Protein AF-A0A6V8D0A1-F1 (afdb_monomer_lite)

Structure (mmCIF, N/CA/C/O backbone):
data_AF-A0A6V8D0A1-F1
#
_entry.id   AF-A0A6V8D0A1-F1
#
loop_
_atom_site.group_PDB
_atom_site.id
_atom_site.type_symbol
_atom_site.label_atom_id
_atom_site.label_alt_id
_atom_site.label_comp_id
_atom_site.label_asym_id
_atom_site.label_entity_id
_atom_site.label_seq_id
_atom_site.pdbx_PDB_ins_code
_atom_site.Cartn_x
_atom_site.Cartn_y
_atom_site.Cartn_z
_atom_site.occupancy
_atom_site.B_iso_or_equiv
_atom_site.auth_seq_id
_atom_site.auth_comp_id
_atom_site.auth_asym_id
_atom_site.auth_atom_id
_atom_site.pdbx_PDB_model_num
ATOM 1 N N . MET A 1 1 ? 18.975 -84.755 -10.985 1.00 40.12 1 MET A N 1
ATOM 2 C CA . MET A 1 1 ? 19.641 -83.583 -10.372 1.00 40.12 1 MET A CA 1
ATOM 3 C C . MET A 1 1 ? 18.940 -82.320 -10.862 1.00 40.12 1 MET A C 1
ATOM 5 O O . MET A 1 1 ? 18.956 -82.073 -12.059 1.00 40.12 1 MET A O 1
ATOM 9 N N . ARG A 1 2 ? 18.235 -81.586 -9.987 1.00 38.56 2 ARG A N 1
ATOM 10 C CA . ARG A 1 2 ? 17.572 -80.310 -10.326 1.00 38.56 2 ARG A CA 1
ATOM 11 C C . ARG A 1 2 ? 18.525 -79.161 -9.991 1.00 38.56 2 ARG A C 1
ATOM 13 O O . ARG A 1 2 ? 18.908 -79.021 -8.834 1.00 38.56 2 ARG A O 1
ATOM 20 N N . GLY A 1 3 ? 18.913 -78.377 -10.995 1.00 37.81 3 GLY A N 1
ATOM 21 C CA . GLY A 1 3 ? 19.722 -77.172 -10.815 1.00 37.81 3 GLY A CA 1
ATOM 22 C C . GLY A 1 3 ? 18.901 -76.039 -10.196 1.00 37.81 3 GLY A C 1
ATOM 23 O O . GLY A 1 3 ? 17.813 -75.724 -10.672 1.00 37.81 3 GLY A O 1
ATOM 24 N N . TYR A 1 4 ? 19.422 -75.438 -9.127 1.00 36.53 4 TYR A N 1
ATOM 25 C CA . TYR A 1 4 ? 18.914 -74.203 -8.532 1.00 36.53 4 TYR A CA 1
ATOM 26 C C . TYR A 1 4 ? 19.623 -73.003 -9.174 1.00 36.53 4 TYR A C 1
ATOM 28 O O . TYR A 1 4 ? 20.846 -72.915 -9.123 1.00 36.53 4 TYR A O 1
ATOM 36 N N . SER A 1 5 ? 18.861 -72.060 -9.734 1.00 41.56 5 SER A N 1
ATOM 37 C CA . SER A 1 5 ? 19.365 -70.744 -10.156 1.00 41.56 5 SER A CA 1
ATOM 38 C C . SER A 1 5 ? 19.082 -69.705 -9.057 1.00 41.56 5 SER A C 1
ATOM 40 O O . SER A 1 5 ? 17.931 -69.617 -8.612 1.00 41.56 5 SER A O 1
ATOM 42 N N . PRO A 1 6 ? 20.054 -68.886 -8.606 1.00 48.00 6 PRO A N 1
ATOM 43 C CA . PRO A 1 6 ? 19.801 -67.870 -7.588 1.00 48.00 6 PRO A CA 1
ATOM 44 C C . PRO A 1 6 ? 19.057 -66.659 -8.176 1.00 48.00 6 PRO A C 1
ATOM 46 O O . PRO A 1 6 ? 19.467 -66.080 -9.181 1.00 48.00 6 PRO A O 1
ATOM 49 N N . ARG A 1 7 ? 17.963 -66.240 -7.522 1.00 44.78 7 ARG A N 1
ATOM 50 C CA . ARG A 1 7 ? 17.250 -64.981 -7.813 1.00 44.78 7 ARG A CA 1
ATOM 51 C C . ARG A 1 7 ? 18.109 -63.777 -7.424 1.00 44.78 7 ARG A C 1
ATOM 53 O O . ARG A 1 7 ? 18.425 -63.585 -6.251 1.00 44.78 7 ARG A O 1
ATOM 60 N N . ASN A 1 8 ? 18.390 -62.923 -8.400 1.00 41.94 8 ASN A N 1
ATOM 61 C CA . ASN A 1 8 ? 19.133 -61.677 -8.246 1.00 41.94 8 ASN A CA 1
ATOM 62 C C . ASN A 1 8 ? 18.271 -60.616 -7.514 1.00 41.94 8 ASN A C 1
ATOM 64 O O . ASN A 1 8 ? 17.422 -59.962 -8.117 1.00 41.94 8 ASN A O 1
ATOM 68 N N . LYS A 1 9 ? 18.435 -60.465 -6.191 1.00 49.81 9 LYS A N 1
ATOM 69 C CA . LYS A 1 9 ? 17.767 -59.434 -5.365 1.00 49.81 9 LYS A CA 1
ATOM 70 C C . LYS A 1 9 ? 18.704 -58.241 -5.112 1.00 49.81 9 LYS A C 1
ATOM 72 O O . LYS A 1 9 ? 19.127 -58.057 -3.977 1.00 49.81 9 LYS A O 1
ATOM 77 N N . LYS A 1 10 ? 19.059 -57.427 -6.116 1.00 50.97 10 LYS A N 1
ATOM 78 C CA . LYS A 1 10 ? 19.893 -56.227 -5.851 1.00 50.97 10 LYS A CA 1
ATOM 79 C C . LYS A 1 10 ? 19.590 -54.944 -6.637 1.00 50.97 10 LYS A C 1
ATOM 81 O O . LYS A 1 10 ? 20.350 -53.996 -6.517 1.00 50.97 10 LYS A O 1
ATOM 86 N N . THR A 1 11 ? 18.465 -54.832 -7.342 1.00 48.22 11 THR A N 1
ATOM 87 C CA . THR A 1 11 ? 18.217 -53.666 -8.228 1.00 48.22 11 THR A CA 1
ATOM 88 C C . THR A 1 11 ? 16.995 -52.802 -7.901 1.00 48.22 11 THR A C 1
ATOM 90 O O . THR A 1 11 ? 16.691 -51.884 -8.651 1.00 48.22 11 THR A O 1
ATOM 93 N N . ARG A 1 12 ? 16.285 -53.033 -6.784 1.00 48.16 12 ARG A N 1
ATOM 94 C CA . ARG A 1 12 ? 15.088 -52.231 -6.432 1.00 48.16 12 ARG A CA 1
ATOM 95 C C . ARG A 1 12 ? 15.311 -51.100 -5.421 1.00 48.16 12 ARG A C 1
ATOM 97 O O . ARG A 1 12 ? 14.431 -50.260 -5.299 1.00 48.16 12 ARG A O 1
ATOM 104 N N . LYS A 1 13 ? 16.442 -51.063 -4.706 1.00 46.97 13 LYS A N 1
ATOM 105 C CA . LYS A 1 13 ? 16.649 -50.099 -3.605 1.00 46.97 13 LYS A CA 1
ATOM 106 C C . LYS A 1 13 ? 17.078 -48.704 -4.092 1.00 46.97 13 LYS A C 1
ATOM 108 O O . LYS A 1 13 ? 16.592 -47.712 -3.583 1.00 46.97 13 LYS A O 1
ATOM 113 N N . THR A 1 14 ? 17.889 -48.623 -5.145 1.00 52.75 14 THR A N 1
ATOM 114 C CA . THR A 1 14 ? 18.430 -47.358 -5.680 1.00 52.75 14 THR A CA 1
ATOM 115 C C . THR A 1 14 ? 17.403 -46.498 -6.416 1.00 52.75 14 THR A C 1
ATOM 117 O O . THR A 1 14 ? 17.392 -45.285 -6.254 1.00 52.75 14 THR A O 1
ATOM 120 N N . LYS A 1 15 ? 16.485 -47.115 -7.170 1.00 54.59 15 LYS A N 1
ATOM 121 C CA . LYS A 1 15 ? 15.519 -46.378 -8.005 1.00 54.59 15 LYS A CA 1
ATOM 122 C C . LYS A 1 15 ? 14.454 -45.626 -7.188 1.00 54.59 15 LYS A C 1
ATOM 124 O O . LYS A 1 15 ? 13.974 -44.584 -7.616 1.00 54.59 15 LYS A O 1
ATOM 129 N N . GLY A 1 16 ? 14.089 -46.155 -6.014 1.00 55.47 16 GLY A N 1
ATOM 130 C CA . GLY A 1 16 ? 13.169 -45.493 -5.081 1.00 55.47 16 GLY A CA 1
ATOM 131 C C . GLY A 1 16 ? 13.816 -44.304 -4.367 1.00 55.47 16 GLY A C 1
ATOM 132 O O . GLY A 1 16 ? 13.206 -43.242 -4.273 1.00 55.47 16 GLY A O 1
ATOM 133 N N . ASP A 1 17 ? 15.075 -44.456 -3.951 1.00 57.25 17 ASP A N 1
ATOM 134 C CA . ASP A 1 17 ? 15.833 -43.404 -3.266 1.00 57.25 17 ASP A CA 1
ATOM 135 C C . ASP A 1 17 ? 16.182 -42.232 -4.203 1.00 57.25 17 ASP A C 1
ATOM 137 O O . ASP A 1 17 ? 16.192 -41.078 -3.776 1.00 57.25 17 ASP A O 1
ATOM 141 N N . GLU A 1 18 ? 16.435 -42.502 -5.487 1.00 58.47 18 GLU A N 1
ATOM 142 C CA . GLU A 1 18 ? 16.674 -41.473 -6.510 1.00 58.47 18 GLU A CA 1
ATOM 143 C C . GLU A 1 18 ? 15.408 -40.677 -6.846 1.00 58.47 18 GLU A C 1
ATOM 145 O O . GLU A 1 18 ? 15.457 -39.447 -6.832 1.00 58.47 18 GLU A O 1
ATOM 150 N N . ASN A 1 19 ? 14.265 -41.346 -7.049 1.00 64.44 19 ASN A N 1
ATOM 151 C CA . ASN A 1 19 ? 12.979 -40.672 -7.277 1.00 64.44 19 ASN A CA 1
ATOM 152 C C . ASN A 1 19 ? 12.592 -39.777 -6.091 1.00 64.44 19 ASN A C 1
ATOM 154 O O . ASN A 1 19 ? 12.197 -38.629 -6.284 1.00 64.44 19 ASN A O 1
ATOM 158 N N . MET A 1 20 ? 12.770 -40.268 -4.861 1.00 65.50 20 MET A N 1
ATOM 159 C CA . MET A 1 20 ? 12.443 -39.521 -3.646 1.00 65.50 20 MET A CA 1
ATOM 160 C C . MET A 1 20 ? 13.354 -38.292 -3.468 1.00 65.50 20 MET A C 1
ATOM 162 O O . MET A 1 20 ? 12.879 -37.213 -3.109 1.00 65.50 20 MET A O 1
ATOM 166 N N . LYS A 1 21 ? 14.649 -38.394 -3.802 1.00 65.19 21 LYS A N 1
ATOM 167 C CA . LYS A 1 21 ? 15.578 -37.247 -3.813 1.00 65.19 21 LYS A CA 1
ATOM 168 C C . LYS A 1 21 ? 15.230 -36.218 -4.891 1.00 65.19 21 LYS A C 1
ATOM 170 O O . LYS A 1 21 ? 15.329 -35.019 -4.635 1.00 65.19 21 LYS A O 1
ATOM 175 N N . GLN A 1 22 ? 14.812 -36.666 -6.074 1.00 68.44 22 GLN A N 1
ATOM 176 C CA . GLN A 1 22 ? 14.438 -35.789 -7.185 1.00 68.44 22 GLN A CA 1
ATOM 177 C C . GLN A 1 22 ? 13.142 -35.023 -6.890 1.00 68.44 22 GLN A C 1
ATOM 179 O O . GLN A 1 22 ? 13.052 -33.828 -7.160 1.00 68.44 22 GLN A O 1
ATOM 184 N N . GLU A 1 23 ? 12.164 -35.682 -6.271 1.00 68.25 23 GLU A N 1
ATOM 185 C CA . GLU A 1 23 ? 10.910 -35.057 -5.852 1.00 68.25 23 GLU A CA 1
ATOM 186 C C . GLU A 1 23 ? 11.123 -34.052 -4.710 1.00 68.25 23 GLU A C 1
ATOM 188 O O . GLU A 1 23 ? 10.514 -32.984 -4.694 1.00 68.25 23 GLU A O 1
ATOM 193 N N . THR A 1 24 ? 12.048 -34.350 -3.792 1.00 65.69 24 THR A N 1
ATOM 194 C CA . THR A 1 24 ? 12.422 -33.426 -2.710 1.00 65.69 24 THR A CA 1
ATOM 195 C C . THR A 1 24 ? 13.124 -32.181 -3.257 1.00 65.69 24 THR A C 1
ATOM 197 O O . THR A 1 24 ? 12.773 -31.073 -2.858 1.00 65.69 24 THR A O 1
ATOM 200 N N . LYS A 1 25 ? 14.041 -32.338 -4.225 1.00 67.75 25 LYS A N 1
ATOM 201 C CA . LYS A 1 25 ? 14.678 -31.206 -4.920 1.00 67.75 25 LYS A CA 1
ATOM 202 C C . LYS A 1 25 ? 13.667 -30.337 -5.666 1.00 67.75 25 LYS A C 1
ATOM 204 O O . LYS A 1 25 ? 13.675 -29.133 -5.468 1.00 67.75 25 LYS A O 1
ATOM 209 N N . ARG A 1 26 ? 12.740 -30.935 -6.424 1.00 62.91 26 ARG A N 1
ATOM 210 C CA . ARG A 1 26 ? 11.676 -30.190 -7.127 1.00 62.91 26 ARG A CA 1
ATOM 211 C C . ARG A 1 26 ? 10.775 -29.408 -6.170 1.00 62.91 26 ARG A C 1
ATOM 213 O O . ARG A 1 26 ? 10.421 -28.273 -6.455 1.00 62.91 26 ARG A O 1
ATOM 220 N N . LYS A 1 27 ? 10.421 -29.988 -5.017 1.00 61.16 27 LYS A N 1
ATOM 221 C CA . LYS A 1 27 ? 9.635 -29.294 -3.980 1.00 61.16 27 LYS A CA 1
ATOM 222 C C . LYS A 1 27 ? 10.409 -28.140 -3.337 1.00 61.16 27 LYS A C 1
ATOM 224 O O . LYS A 1 27 ? 9.801 -27.137 -2.979 1.00 61.16 27 LYS A O 1
ATOM 229 N N . GLN A 1 28 ? 11.725 -28.278 -3.177 1.00 57.88 28 GLN A N 1
ATOM 230 C CA . GLN A 1 28 ? 12.592 -27.221 -2.650 1.00 57.88 28 GLN A CA 1
ATOM 231 C C . GLN A 1 28 ? 12.810 -26.095 -3.667 1.00 57.88 28 GLN A C 1
ATOM 233 O O . GLN A 1 28 ? 12.672 -24.935 -3.297 1.00 57.88 28 GLN A O 1
ATOM 238 N N . GLU A 1 29 ? 13.068 -26.430 -4.933 1.00 54.72 29 GLU A N 1
ATOM 239 C CA . GLU A 1 29 ? 13.191 -25.470 -6.037 1.00 54.72 29 GLU A CA 1
ATOM 240 C C . GLU A 1 29 ? 11.883 -24.696 -6.233 1.00 54.72 29 GLU A C 1
ATOM 242 O O . GLU A 1 29 ? 11.912 -23.473 -6.190 1.00 54.72 29 GLU A O 1
ATOM 247 N N . ASN A 1 30 ? 10.726 -25.371 -6.296 1.00 57.22 30 ASN A N 1
ATOM 248 C CA . ASN A 1 30 ? 9.429 -24.688 -6.384 1.00 57.22 30 ASN A CA 1
ATOM 249 C C . ASN A 1 30 ? 9.189 -23.743 -5.200 1.00 57.22 30 ASN A C 1
ATOM 251 O O . ASN A 1 30 ? 8.817 -22.597 -5.416 1.00 57.22 30 ASN A O 1
ATOM 255 N N . LYS A 1 31 ? 9.466 -24.170 -3.959 1.00 53.88 31 LYS A N 1
ATOM 256 C CA . LYS A 1 31 ? 9.340 -23.291 -2.782 1.00 53.88 31 LYS A CA 1
ATOM 257 C C . LYS A 1 31 ? 10.285 -22.089 -2.826 1.00 53.88 31 LYS A C 1
ATOM 259 O O . LYS A 1 31 ? 9.953 -21.032 -2.295 1.00 53.88 31 LYS A O 1
ATOM 264 N N . GLN A 1 32 ? 11.475 -22.252 -3.397 1.00 50.91 32 GLN A N 1
ATOM 265 C CA . GLN A 1 32 ? 12.463 -21.183 -3.504 1.00 50.91 32 GLN A CA 1
ATOM 266 C C . GLN A 1 32 ? 12.100 -20.189 -4.615 1.00 50.91 32 GLN A C 1
ATOM 268 O O . GLN A 1 32 ? 12.223 -18.986 -4.401 1.00 50.91 32 GLN A O 1
ATOM 273 N N . THR A 1 33 ? 11.581 -20.666 -5.748 1.00 53.44 33 THR A N 1
ATOM 274 C CA . THR A 1 33 ? 11.057 -19.827 -6.836 1.00 53.44 33 THR A CA 1
ATOM 275 C C . THR A 1 33 ? 9.773 -19.097 -6.423 1.00 53.44 33 THR A C 1
ATOM 277 O O . THR A 1 33 ? 9.652 -17.899 -6.660 1.00 53.44 33 THR A O 1
ATOM 280 N N . GLU A 1 34 ? 8.851 -19.758 -5.715 1.00 55.00 34 GLU A N 1
ATOM 281 C CA . GLU A 1 34 ? 7.644 -19.125 -5.154 1.00 55.00 34 GLU A CA 1
ATOM 282 C C . GLU A 1 34 ? 7.994 -17.991 -4.178 1.00 55.00 34 GLU A C 1
ATOM 284 O O . GLU A 1 34 ? 7.393 -16.919 -4.240 1.00 55.00 34 GLU A O 1
ATOM 289 N N . ARG A 1 35 ? 9.015 -18.185 -3.327 1.00 51.41 35 ARG A N 1
ATOM 290 C CA . ARG A 1 35 ? 9.535 -17.127 -2.443 1.00 51.41 35 ARG A CA 1
ATOM 291 C C . ARG A 1 35 ? 10.166 -15.958 -3.195 1.00 51.41 35 ARG A C 1
ATOM 293 O O . ARG A 1 35 ? 10.109 -14.846 -2.696 1.00 51.41 35 ARG A O 1
ATOM 300 N N . GLN A 1 36 ? 10.751 -16.184 -4.369 1.00 55.00 36 GLN A N 1
ATOM 301 C CA . GLN A 1 36 ? 11.315 -15.105 -5.187 1.00 55.00 36 GLN A CA 1
ATOM 302 C C . GLN A 1 36 ? 10.248 -14.265 -5.909 1.00 55.00 36 GLN A C 1
ATOM 304 O O . GLN A 1 36 ? 10.594 -13.228 -6.459 1.00 55.00 36 GLN A O 1
ATOM 309 N N . THR A 1 37 ? 8.971 -14.671 -5.894 1.00 70.06 37 THR A N 1
ATOM 310 C CA . THR A 1 37 ? 7.894 -13.997 -6.651 1.00 70.06 37 THR A CA 1
ATOM 311 C C . THR A 1 37 ? 6.902 -13.237 -5.757 1.00 70.06 37 THR A C 1
ATOM 313 O O . THR A 1 37 ? 5.872 -12.770 -6.238 1.00 70.06 37 THR A O 1
ATOM 316 N N . ARG A 1 38 ? 7.149 -13.147 -4.444 1.00 84.38 38 ARG A N 1
ATOM 317 C CA . ARG A 1 38 ? 6.241 -12.492 -3.489 1.00 84.38 38 ARG A CA 1
ATOM 318 C C . ARG A 1 38 ? 7.003 -11.526 -2.603 1.00 84.38 38 ARG A C 1
ATOM 320 O O . ARG A 1 38 ? 8.097 -11.849 -2.153 1.00 84.38 38 ARG A O 1
ATOM 327 N N . TRP A 1 39 ? 6.403 -10.369 -2.353 1.00 91.62 39 TRP A N 1
ATOM 328 C CA . TRP A 1 39 ? 6.911 -9.389 -1.401 1.00 91.62 39 TRP A CA 1
ATOM 329 C C . TRP A 1 39 ? 6.104 -9.442 -0.115 1.00 91.62 39 TRP A C 1
ATOM 331 O O . TRP A 1 39 ? 4.874 -9.516 -0.143 1.00 91.62 39 TRP A O 1
ATOM 341 N N . TYR A 1 40 ? 6.822 -9.379 0.992 1.00 93.25 40 TYR A N 1
ATOM 342 C CA . TYR A 1 40 ? 6.296 -9.305 2.340 1.00 93.25 40 TYR A CA 1
ATOM 343 C C . TYR A 1 40 ? 6.675 -7.973 2.983 1.00 93.25 40 TYR A C 1
ATOM 345 O O . TYR A 1 40 ? 7.430 -7.169 2.434 1.00 93.25 40 TYR A O 1
ATOM 353 N N . ASP A 1 41 ? 6.144 -7.743 4.175 1.00 93.69 41 ASP A N 1
ATOM 354 C CA . ASP A 1 41 ? 6.393 -6.535 4.951 1.00 93.69 41 ASP A CA 1
ATOM 355 C C . ASP A 1 41 ? 7.878 -6.284 5.222 1.00 93.69 41 ASP A C 1
ATOM 357 O O . ASP A 1 41 ? 8.328 -5.140 5.202 1.00 93.69 41 ASP A O 1
ATOM 361 N N . GLU A 1 42 ? 8.640 -7.350 5.455 1.00 93.88 42 GLU A N 1
ATOM 362 C CA . GLU A 1 42 ? 10.086 -7.315 5.665 1.00 93.88 42 GLU A CA 1
ATOM 363 C C . GLU A 1 42 ? 10.895 -6.925 4.417 1.00 93.88 42 GLU A C 1
ATOM 365 O O . GLU A 1 42 ? 12.058 -6.543 4.548 1.00 93.88 42 GLU A O 1
ATOM 370 N N . ASP A 1 43 ? 10.300 -6.994 3.222 1.00 92.81 43 ASP A N 1
ATOM 371 C CA . ASP A 1 43 ? 10.959 -6.639 1.960 1.00 92.81 43 ASP A CA 1
ATOM 372 C C . ASP A 1 43 ? 10.846 -5.144 1.626 1.00 92.81 43 ASP A C 1
ATOM 374 O O . ASP A 1 43 ? 11.439 -4.683 0.638 1.00 92.81 43 ASP A O 1
ATOM 378 N N . LEU A 1 44 ? 10.058 -4.401 2.411 1.00 95.75 44 LEU A N 1
ATOM 379 C CA . LEU A 1 44 ? 9.791 -2.985 2.208 1.00 95.75 44 LEU A CA 1
ATOM 380 C C . LEU A 1 44 ? 10.915 -2.106 2.781 1.00 95.75 44 LEU A C 1
ATOM 382 O O . LEU A 1 44 ? 11.354 -2.312 3.916 1.00 95.75 44 LEU A O 1
ATOM 386 N N . PRO A 1 45 ? 11.382 -1.090 2.035 1.00 97.00 45 PRO A N 1
ATOM 387 C CA . PRO A 1 45 ? 12.407 -0.180 2.518 1.00 97.00 45 PRO A CA 1
ATOM 388 C C . PRO A 1 45 ? 11.851 0.770 3.583 1.00 97.00 45 PRO A C 1
ATOM 390 O O . PRO A 1 45 ? 10.682 1.165 3.552 1.00 97.00 45 PRO A O 1
ATOM 393 N N . SER A 1 46 ? 12.728 1.223 4.477 1.00 97.06 46 SER A N 1
ATOM 394 C CA . SER A 1 46 ? 12.451 2.396 5.307 1.00 97.06 46 SER A CA 1
ATOM 395 C C . SER A 1 46 ? 12.310 3.639 4.429 1.00 97.06 46 SER A C 1
ATOM 397 O O . SER A 1 46 ? 13.125 3.864 3.533 1.00 97.06 46 SER A O 1
ATOM 399 N N . LEU A 1 47 ? 11.305 4.466 4.715 1.00 97.81 47 LEU A N 1
ATOM 400 C CA . LEU A 1 47 ? 11.127 5.744 4.032 1.00 97.81 47 LEU A CA 1
ATOM 401 C C . LEU A 1 47 ? 12.161 6.766 4.505 1.00 97.81 47 LEU A C 1
ATOM 403 O O . LEU A 1 47 ? 12.489 6.842 5.691 1.00 97.81 47 LEU A O 1
ATOM 407 N N . ILE A 1 48 ? 12.627 7.589 3.568 1.00 97.75 48 ILE A N 1
ATOM 408 C CA . ILE A 1 48 ? 13.316 8.837 3.895 1.00 97.75 48 ILE A CA 1
ATOM 409 C C . ILE A 1 48 ? 12.312 9.855 4.451 1.00 97.75 48 ILE A C 1
ATOM 411 O O . ILE A 1 48 ? 11.106 9.740 4.230 1.00 97.75 48 ILE A O 1
ATOM 415 N N . GLU A 1 49 ? 12.810 10.874 5.150 1.00 98.06 49 GLU A N 1
ATOM 416 C CA . GLU A 1 49 ? 11.983 11.872 5.845 1.00 98.06 49 GLU A CA 1
ATOM 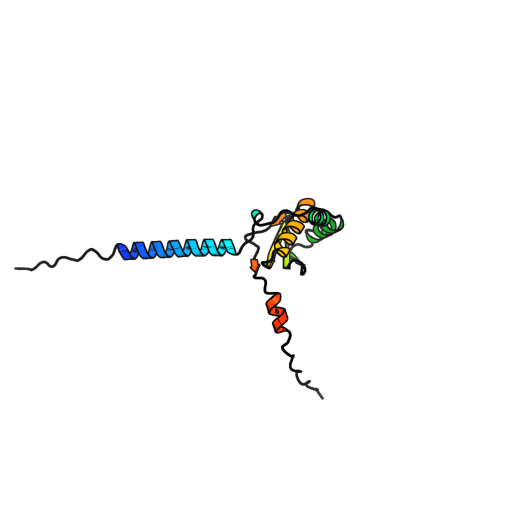417 C C . GLU A 1 49 ? 10.946 12.531 4.927 1.00 98.06 49 GLU A C 1
ATOM 419 O O . GLU A 1 49 ? 9.765 12.553 5.256 1.00 98.06 49 GLU A O 1
ATOM 424 N N . VAL A 1 50 ? 11.353 12.963 3.729 1.00 97.88 50 VAL A N 1
ATOM 425 C CA . VAL A 1 50 ? 10.442 13.611 2.771 1.00 97.88 50 VAL A CA 1
ATOM 426 C C . VAL A 1 50 ? 9.287 12.704 2.328 1.00 97.88 50 VAL A C 1
ATOM 428 O O . VAL A 1 50 ? 8.160 13.172 2.171 1.00 97.88 50 VAL A O 1
ATOM 431 N N . ASP A 1 51 ? 9.527 11.407 2.141 1.00 97.56 51 ASP A N 1
ATOM 432 C CA . ASP A 1 51 ? 8.477 10.470 1.728 1.00 97.56 51 ASP A CA 1
ATOM 433 C C . ASP A 1 51 ? 7.586 10.088 2.911 1.00 97.56 51 ASP A C 1
ATOM 435 O O . ASP A 1 51 ? 6.370 9.953 2.758 1.00 97.56 51 ASP A O 1
ATOM 439 N N . LEU A 1 52 ? 8.163 9.993 4.111 1.00 98.38 52 LEU A N 1
ATOM 440 C CA . LEU A 1 52 ? 7.420 9.805 5.352 1.00 98.38 52 LEU A CA 1
ATOM 441 C C . LEU A 1 52 ? 6.460 10.978 5.609 1.00 98.38 52 LEU A C 1
ATOM 443 O O . LEU A 1 52 ? 5.275 10.758 5.862 1.00 98.38 52 LEU A O 1
ATOM 447 N N . GLU A 1 53 ? 6.942 12.218 5.496 1.00 98.31 53 GLU A N 1
ATOM 448 C CA . GLU A 1 53 ? 6.136 13.432 5.663 1.00 98.31 53 GLU A CA 1
ATOM 449 C C . GLU A 1 53 ? 4.976 13.483 4.666 1.00 98.31 53 GLU A C 1
ATOM 451 O O . GLU A 1 53 ? 3.828 13.707 5.058 1.00 98.31 53 GLU A O 1
ATOM 456 N N . LYS A 1 54 ? 5.246 13.203 3.384 1.00 97.81 54 LYS A N 1
ATOM 457 C CA . LYS A 1 54 ? 4.205 13.123 2.347 1.00 97.81 54 LYS A CA 1
ATOM 458 C C . LYS A 1 54 ? 3.156 12.063 2.676 1.00 97.81 54 LYS A C 1
ATOM 460 O O . LYS A 1 54 ? 1.959 12.340 2.578 1.00 97.81 54 LYS A O 1
ATOM 465 N N . SER A 1 55 ? 3.592 10.882 3.113 1.00 98.19 55 SER A N 1
ATOM 466 C CA . SER A 1 55 ? 2.709 9.762 3.477 1.00 98.19 55 SER A CA 1
ATOM 467 C C . SER A 1 55 ? 1.810 10.082 4.678 1.00 98.19 55 SER A C 1
ATOM 469 O O . SER A 1 55 ? 0.710 9.543 4.797 1.00 98.19 55 SER A O 1
ATOM 471 N N . LEU A 1 56 ? 2.250 10.984 5.560 1.00 98.44 56 LEU A N 1
ATOM 472 C CA . LEU A 1 56 ? 1.512 11.435 6.744 1.00 98.44 56 LEU A CA 1
ATOM 473 C C . LEU A 1 56 ? 0.771 12.767 6.538 1.00 98.44 56 LEU A C 1
ATOM 475 O O . LEU A 1 56 ? 0.136 13.285 7.468 1.00 98.44 56 LEU A O 1
ATOM 479 N N . SER A 1 57 ? 0.804 13.317 5.324 1.00 98.56 57 SER A N 1
ATOM 480 C CA . SER A 1 57 ? 0.081 14.539 4.981 1.00 98.56 57 SER A CA 1
ATOM 481 C C . SER A 1 57 ? -1.426 14.395 5.229 1.00 98.56 57 SER A C 1
ATOM 483 O O . SER A 1 57 ? -1.992 13.297 5.290 1.00 98.56 57 SER A O 1
ATOM 485 N N . HIS A 1 58 ? -2.100 15.530 5.415 1.00 98.31 58 HIS A N 1
ATOM 486 C CA . HIS A 1 58 ? -3.554 15.543 5.569 1.00 98.31 58 HIS A CA 1
ATOM 487 C C . HIS A 1 58 ? -4.253 14.991 4.316 1.00 98.31 58 HIS A C 1
ATOM 489 O O . HIS A 1 58 ? -5.226 14.253 4.428 1.00 98.31 58 HIS A O 1
ATOM 495 N N . GLU A 1 59 ? -3.737 15.313 3.131 1.00 98.31 59 GLU A N 1
ATOM 496 C CA . GLU A 1 59 ? -4.276 14.867 1.843 1.00 98.31 59 GLU A CA 1
ATOM 497 C C . GLU A 1 59 ? -4.174 13.351 1.681 1.00 98.31 59 GLU A C 1
ATOM 499 O O . GLU A 1 59 ? -5.183 12.712 1.388 1.00 98.31 59 GLU A O 1
ATOM 504 N N . ALA A 1 60 ? -3.003 12.769 1.963 1.00 98.12 60 ALA A N 1
ATOM 505 C CA . ALA A 1 60 ? -2.800 11.324 1.888 1.00 98.12 60 ALA A CA 1
ATOM 506 C C . ALA A 1 60 ? -3.744 10.572 2.836 1.00 98.12 60 ALA A C 1
ATOM 508 O O . ALA A 1 60 ? -4.426 9.633 2.427 1.00 98.12 60 ALA A O 1
ATOM 509 N N . ARG A 1 61 ? -3.853 11.022 4.094 1.00 98.62 61 ARG A N 1
ATOM 510 C CA . ARG A 1 61 ? -4.743 10.392 5.083 1.00 98.62 61 ARG A CA 1
ATOM 511 C C . ARG A 1 61 ? -6.220 10.566 4.749 1.00 98.62 61 ARG A C 1
ATOM 513 O O . ARG A 1 61 ? -6.987 9.628 4.934 1.00 98.62 61 ARG A O 1
ATOM 520 N N . LYS A 1 62 ? -6.624 11.736 4.244 1.00 98.62 62 LYS A N 1
ATOM 521 C CA . LYS A 1 62 ? -8.003 11.976 3.801 1.00 98.62 62 LYS A CA 1
ATOM 522 C C . LYS A 1 62 ? -8.368 11.047 2.646 1.00 98.62 62 LYS A C 1
ATOM 524 O O . LYS A 1 62 ? -9.433 10.445 2.679 1.00 98.62 62 LYS A O 1
ATOM 529 N N . TRP A 1 63 ? -7.483 10.925 1.660 1.00 98.25 63 TRP A N 1
ATOM 530 C CA . TRP A 1 63 ? -7.674 10.011 0.541 1.00 98.25 63 TRP A CA 1
ATOM 531 C C . TRP A 1 63 ? -7.758 8.553 1.014 1.00 98.25 63 TRP A C 1
ATOM 533 O O . TRP A 1 63 ? -8.670 7.839 0.618 1.00 98.25 63 TRP A O 1
ATOM 543 N N . ALA A 1 64 ? -6.869 8.123 1.913 1.00 98.38 64 ALA A N 1
ATOM 544 C CA . ALA A 1 64 ? -6.880 6.756 2.429 1.00 98.38 64 ALA A CA 1
ATOM 545 C C . ALA A 1 64 ? -8.147 6.445 3.241 1.00 98.38 64 ALA A C 1
ATOM 547 O O . ALA A 1 64 ? -8.669 5.335 3.154 1.00 98.38 64 ALA A O 1
ATOM 548 N N . LEU A 1 65 ? -8.658 7.416 4.008 1.00 98.12 65 LEU A N 1
ATOM 549 C CA . LEU A 1 65 ? -9.899 7.277 4.774 1.00 98.12 65 LEU A CA 1
ATOM 550 C C . LEU A 1 65 ? -11.109 7.107 3.851 1.00 98.12 65 LEU A C 1
ATOM 552 O O . LEU A 1 65 ? -11.970 6.278 4.121 1.00 98.12 65 LEU A O 1
ATOM 556 N N . ASP A 1 66 ? -11.152 7.881 2.768 1.00 98.25 66 ASP A N 1
ATOM 557 C CA . ASP A 1 66 ? -12.186 7.769 1.742 1.00 98.25 66 ASP A CA 1
ATOM 558 C C . ASP A 1 66 ? -12.092 6.413 1.030 1.00 98.25 66 ASP A C 1
ATOM 560 O O . ASP A 1 66 ? -13.035 5.634 1.062 1.00 98.25 66 ASP A O 1
ATOM 564 N N . PHE A 1 67 ? -10.910 6.052 0.522 1.00 98.38 67 PHE A N 1
ATOM 565 C CA . PHE A 1 67 ? -10.686 4.791 -0.190 1.00 98.38 67 PHE A CA 1
ATOM 566 C C . PHE A 1 67 ? -11.016 3.543 0.646 1.00 98.38 67 PHE A C 1
ATOM 568 O O . PHE A 1 67 ? -11.524 2.557 0.117 1.00 98.38 67 PHE A O 1
ATOM 575 N N . SER A 1 68 ? -10.738 3.573 1.953 1.00 97.94 68 SER A N 1
ATOM 576 C CA . SER A 1 68 ? -10.987 2.454 2.880 1.00 97.94 68 SER A CA 1
ATOM 577 C C . SER A 1 68 ? -12.395 2.439 3.491 1.00 97.94 68 SER A C 1
ATOM 579 O O . SER A 1 68 ? -12.692 1.589 4.335 1.00 97.94 68 SER A O 1
ATOM 581 N N . ASN A 1 69 ? -13.282 3.347 3.075 1.00 97.25 69 ASN A N 1
ATOM 582 C CA . ASN A 1 69 ? -14.661 3.392 3.550 1.00 97.25 69 ASN A CA 1
ATOM 583 C C . ASN A 1 69 ? -15.397 2.070 3.224 1.00 97.25 69 ASN A C 1
ATOM 585 O O . ASN A 1 69 ? -15.254 1.555 2.111 1.00 97.25 69 ASN A O 1
ATOM 589 N N . PRO A 1 70 ? -16.202 1.511 4.150 1.00 96.38 70 PRO A N 1
ATOM 590 C CA . PRO A 1 70 ? -17.011 0.315 3.898 1.00 96.38 70 PRO A CA 1
ATOM 591 C C . PRO A 1 70 ? -17.931 0.374 2.668 1.00 96.38 70 PRO A C 1
ATOM 593 O O . PRO A 1 70 ? -18.250 -0.671 2.107 1.00 96.38 70 PRO A O 1
ATOM 596 N N . GLU A 1 71 ? -18.334 1.564 2.218 1.00 97.50 71 GLU A N 1
ATOM 597 C CA . GLU A 1 71 ? -19.129 1.725 0.990 1.00 97.50 71 GLU A CA 1
ATOM 598 C C . GLU A 1 71 ? -18.320 1.452 -0.295 1.00 97.50 71 GLU A C 1
ATOM 600 O O . GLU A 1 71 ? -18.903 1.180 -1.341 1.00 97.50 71 GLU A O 1
ATOM 605 N N . HIS A 1 72 ? -16.984 1.466 -0.212 1.00 97.50 72 HIS A N 1
ATOM 606 C CA . HIS A 1 72 ? -16.057 1.267 -1.333 1.00 97.50 72 HIS A CA 1
ATOM 607 C C . HIS A 1 72 ? -15.389 -0.120 -1.318 1.00 97.50 72 HIS A C 1
ATOM 609 O O . HIS A 1 72 ? -14.358 -0.338 -1.958 1.00 97.50 72 HIS A O 1
ATOM 615 N N . ILE A 1 73 ? -15.947 -1.091 -0.585 1.00 98.38 73 ILE A N 1
ATOM 616 C CA . ILE A 1 73 ? -15.409 -2.459 -0.554 1.00 98.38 73 ILE A CA 1
ATOM 617 C C . ILE A 1 73 ? -15.392 -3.056 -1.966 1.00 98.38 73 ILE A C 1
ATOM 619 O O . ILE A 1 73 ? -16.389 -3.054 -2.684 1.00 98.38 73 ILE A O 1
ATOM 623 N N . GLY A 1 74 ? -14.249 -3.628 -2.344 1.00 97.25 74 GLY A N 1
ATOM 624 C CA . GLY A 1 74 ? -14.012 -4.218 -3.658 1.00 97.25 74 GLY A CA 1
ATOM 625 C C . GLY A 1 74 ? -13.495 -3.229 -4.703 1.00 97.25 74 GLY A C 1
ATOM 626 O O . GLY A 1 74 ? -12.938 -3.676 -5.713 1.00 97.25 74 GLY A O 1
ATOM 627 N N . GLU A 1 75 ? -13.602 -1.918 -4.459 1.00 98.31 75 GLU A N 1
ATOM 628 C CA . GLU A 1 75 ? -12.984 -0.906 -5.312 1.00 98.31 75 GLU A CA 1
ATOM 629 C C . GLU A 1 75 ? -11.461 -1.022 -5.287 1.00 98.31 75 GLU A C 1
ATOM 631 O O . GLU A 1 75 ? -10.845 -1.436 -4.300 1.00 98.31 75 GLU A O 1
ATOM 636 N N . HIS A 1 76 ? -10.847 -0.663 -6.409 1.00 98.00 76 HIS A N 1
ATOM 637 C CA . HIS A 1 76 ? -9.409 -0.728 -6.598 1.00 98.00 76 HIS A CA 1
ATOM 638 C C . HIS A 1 76 ? -8.902 0.538 -7.271 1.00 98.00 76 HIS A C 1
ATOM 640 O O . HIS A 1 76 ? -9.631 1.208 -8.000 1.00 98.00 76 HIS A O 1
ATOM 646 N N . THR A 1 77 ? -7.631 0.844 -7.044 1.00 97.81 77 THR A N 1
ATOM 647 C CA . THR A 1 77 ? -6.947 1.935 -7.730 1.00 97.81 77 THR A CA 1
ATOM 648 C C . THR A 1 77 ? -5.600 1.472 -8.258 1.00 97.81 77 THR A C 1
ATOM 650 O O . THR A 1 77 ? -4.916 0.658 -7.629 1.00 97.81 77 THR A O 1
ATOM 653 N N . TRP A 1 78 ? -5.242 1.998 -9.426 1.00 96.88 78 TRP A N 1
ATOM 654 C CA . TRP A 1 78 ? -3.943 1.816 -10.051 1.00 96.88 78 TRP A CA 1
ATOM 655 C C . TRP A 1 78 ? -3.126 3.094 -9.884 1.00 96.88 78 TRP A C 1
ATOM 657 O O . TRP A 1 78 ? -3.549 4.173 -10.299 1.00 96.88 78 TRP A O 1
ATOM 667 N N . ASN A 1 79 ? -1.948 2.972 -9.281 1.00 94.50 79 ASN A N 1
ATOM 668 C CA . ASN A 1 79 ? -0.981 4.053 -9.200 1.00 94.50 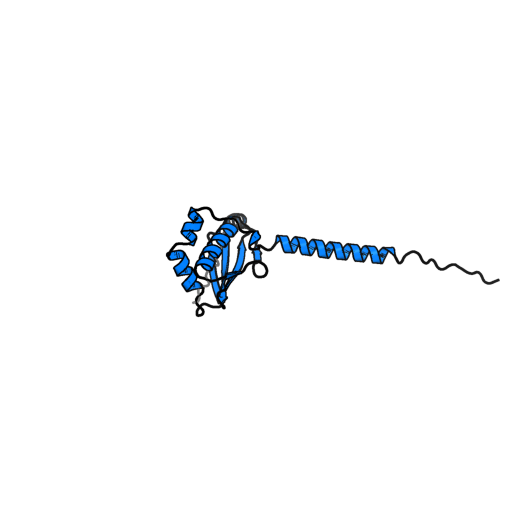79 ASN A CA 1
ATOM 669 C C . ASN A 1 79 ? 0.095 3.843 -10.267 1.00 94.50 79 ASN A C 1
ATOM 671 O O . ASN A 1 79 ? 1.010 3.038 -10.091 1.00 94.50 79 ASN A O 1
ATOM 675 N N . GLU A 1 80 ? -0.019 4.584 -11.367 1.00 89.88 80 GLU A N 1
ATOM 676 C CA . GLU A 1 80 ? 0.910 4.521 -12.502 1.00 89.88 80 GLU A CA 1
ATOM 677 C C . GLU A 1 80 ? 2.346 4.894 -12.123 1.00 89.88 80 GLU A C 1
ATOM 679 O O . GLU A 1 80 ? 3.289 4.323 -12.669 1.00 89.88 80 GLU A O 1
ATOM 684 N N . PHE A 1 81 ? 2.527 5.812 -11.167 1.00 87.81 81 PHE A N 1
ATOM 685 C CA . PHE A 1 81 ? 3.850 6.318 -10.799 1.00 87.81 81 PHE A CA 1
ATOM 686 C C . PHE A 1 81 ? 4.719 5.249 -10.139 1.00 87.81 81 PHE A C 1
ATOM 688 O O . PHE A 1 81 ? 5.919 5.188 -10.396 1.00 87.81 81 PHE A O 1
ATOM 695 N N . CYS A 1 82 ? 4.122 4.395 -9.309 1.00 91.31 82 CYS A N 1
ATOM 696 C CA . CYS A 1 82 ? 4.832 3.322 -8.615 1.00 91.31 82 CYS A CA 1
ATOM 697 C C . CYS A 1 82 ? 4.446 1.917 -9.097 1.00 91.31 82 CYS A C 1
ATOM 699 O O . CYS A 1 82 ? 5.010 0.943 -8.617 1.00 91.31 82 CYS A O 1
ATOM 701 N N . GLY A 1 83 ? 3.531 1.780 -10.060 1.00 94.81 83 GLY A N 1
ATOM 702 C CA . GLY A 1 83 ? 3.144 0.486 -10.621 1.00 94.81 83 GLY A CA 1
ATOM 703 C C . GLY A 1 83 ? 2.439 -0.422 -9.612 1.00 94.81 83 GLY A C 1
ATOM 704 O O . GLY A 1 83 ? 2.795 -1.595 -9.488 1.00 94.81 83 GLY A O 1
ATOM 705 N N . LEU A 1 84 ? 1.469 0.122 -8.871 1.00 97.50 84 LEU A N 1
ATOM 706 C CA . LEU A 1 84 ? 0.755 -0.596 -7.812 1.00 97.50 84 LEU A CA 1
ATOM 707 C C . LEU A 1 84 ? -0.747 -0.659 -8.079 1.00 97.50 84 LEU A C 1
ATOM 709 O O . LEU A 1 84 ? -1.382 0.3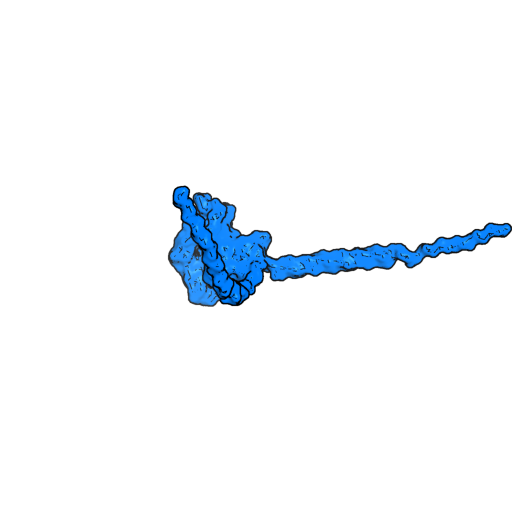66 -8.317 1.00 97.50 84 LEU A O 1
ATOM 713 N N . LEU A 1 85 ? -1.320 -1.855 -7.956 1.00 97.94 85 LEU A N 1
ATOM 714 C CA . LEU A 1 85 ? -2.763 -2.074 -7.902 1.00 97.94 85 LEU A CA 1
ATOM 715 C C . LEU A 1 85 ? -3.147 -2.459 -6.478 1.00 97.94 85 LEU A C 1
ATOM 717 O O . LEU A 1 85 ? -2.751 -3.524 -5.994 1.00 97.94 85 LEU A O 1
ATOM 721 N N . ILE A 1 86 ? -3.957 -1.630 -5.831 1.00 98.06 86 ILE A N 1
ATOM 722 C CA . ILE A 1 86 ? -4.476 -1.907 -4.489 1.00 98.06 86 ILE A CA 1
ATOM 723 C C . ILE A 1 86 ? -6.000 -1.978 -4.501 1.00 98.06 86 ILE A C 1
ATOM 725 O O . ILE A 1 86 ? -6.647 -1.324 -5.317 1.00 98.06 86 ILE A O 1
ATOM 729 N N . GLN A 1 87 ? -6.571 -2.745 -3.579 1.00 98.50 87 GLN A N 1
ATOM 730 C CA . GLN A 1 87 ? -8.013 -2.931 -3.431 1.00 98.50 87 GLN A CA 1
ATOM 731 C C . GLN A 1 87 ? -8.439 -2.749 -1.978 1.00 98.50 87 GLN A C 1
ATOM 733 O O . GLN A 1 87 ? -7.800 -3.285 -1.073 1.00 98.50 87 GLN A O 1
ATOM 738 N N . ASN A 1 88 ? -9.556 -2.057 -1.760 1.00 98.56 88 ASN A N 1
ATOM 739 C CA . ASN A 1 88 ? -10.243 -2.057 -0.474 1.00 98.56 88 ASN A CA 1
ATOM 740 C C . ASN A 1 88 ? -10.849 -3.449 -0.230 1.00 98.56 88 ASN A C 1
ATOM 742 O O . ASN A 1 88 ? -11.790 -3.867 -0.908 1.00 98.56 88 ASN A O 1
ATOM 746 N N . ALA A 1 89 ? -10.286 -4.185 0.727 1.00 97.88 89 ALA A N 1
ATOM 747 C CA . ALA A 1 89 ? -10.697 -5.547 1.053 1.00 97.88 89 ALA A CA 1
ATOM 748 C C . ALA A 1 89 ? -11.825 -5.602 2.102 1.00 97.88 89 ALA A C 1
ATOM 750 O O . ALA A 1 89 ? -12.315 -6.691 2.410 1.00 97.88 89 ALA A O 1
ATOM 751 N N . GLY A 1 90 ? -12.244 -4.447 2.631 1.00 96.62 90 GLY A N 1
ATOM 752 C CA . GLY A 1 90 ? -13.146 -4.337 3.773 1.00 96.62 90 GLY A CA 1
ATOM 753 C C . GLY A 1 90 ? -12.475 -4.695 5.096 1.00 96.62 90 GLY A C 1
ATOM 754 O O . GLY A 1 90 ? -11.284 -4.982 5.146 1.00 96.62 90 GLY A O 1
ATOM 755 N N . ASP A 1 91 ? -13.246 -4.654 6.187 1.00 95.94 91 ASP A N 1
ATOM 756 C CA . ASP A 1 91 ? -12.770 -5.006 7.538 1.00 95.94 91 ASP A CA 1
ATOM 757 C C . ASP A 1 91 ? -11.475 -4.270 7.942 1.00 95.94 91 ASP A C 1
ATOM 759 O O . ASP A 1 91 ? -10.549 -4.861 8.491 1.00 95.94 91 ASP A O 1
ATOM 763 N N . TYR A 1 92 ? -11.393 -2.974 7.613 1.00 95.69 92 TYR A N 1
ATOM 764 C CA . TYR A 1 92 ? -10.210 -2.133 7.840 1.00 95.69 92 TYR A CA 1
ATOM 765 C C . TYR A 1 92 ? -8.922 -2.683 7.205 1.00 95.69 92 TYR A C 1
ATOM 767 O O . TYR A 1 92 ? -7.831 -2.496 7.743 1.00 95.69 92 TYR A O 1
ATOM 775 N N . ARG A 1 93 ? -9.038 -3.329 6.037 1.00 98.12 93 ARG A N 1
ATOM 776 C CA . ARG A 1 93 ? -7.911 -3.847 5.256 1.00 98.12 93 ARG A CA 1
ATOM 777 C C . ARG A 1 93 ? -7.917 -3.341 3.822 1.00 98.12 93 ARG A C 1
ATOM 779 O O . ARG A 1 93 ? -8.950 -3.267 3.155 1.00 98.12 93 ARG A O 1
ATOM 786 N N . VAL A 1 94 ? -6.722 -3.078 3.319 1.00 98.31 94 VAL A N 1
ATOM 787 C CA . VAL A 1 94 ? -6.426 -2.835 1.909 1.00 98.31 94 VAL A CA 1
ATOM 788 C C . VAL A 1 94 ? -5.406 -3.871 1.466 1.00 98.31 94 VAL A C 1
ATOM 790 O O . VAL A 1 94 ? -4.441 -4.124 2.172 1.00 98.31 94 VAL A O 1
ATOM 793 N N . ARG A 1 95 ? -5.591 -4.475 0.295 1.00 97.75 95 ARG A N 1
ATOM 794 C CA . ARG A 1 95 ? -4.659 -5.466 -0.264 1.00 97.75 95 ARG A CA 1
ATOM 795 C C . ARG A 1 95 ? -3.896 -4.882 -1.431 1.00 97.75 95 ARG A C 1
ATOM 797 O O . ARG A 1 95 ? -4.504 -4.262 -2.300 1.00 97.75 95 ARG A O 1
ATOM 804 N N . CYS A 1 96 ? -2.599 -5.162 -1.513 1.00 97.69 96 CYS A N 1
ATOM 805 C CA . CYS A 1 96 ? -1.880 -5.040 -2.777 1.00 97.69 96 CYS A CA 1
ATOM 806 C C . CYS A 1 96 ? -2.134 -6.287 -3.630 1.00 97.69 96 CYS A C 1
ATOM 808 O O . CYS A 1 96 ? -1.743 -7.390 -3.244 1.00 97.69 96 CYS A O 1
ATOM 810 N N . ILE A 1 97 ? -2.774 -6.109 -4.787 1.00 96.88 97 ILE A N 1
ATOM 811 C CA . ILE A 1 97 ? -3.066 -7.188 -5.741 1.00 96.88 97 ILE A CA 1
ATOM 812 C C . ILE A 1 97 ? -1.899 -7.377 -6.713 1.00 96.88 97 ILE A C 1
ATOM 814 O O . ILE A 1 97 ? -1.521 -8.506 -7.022 1.00 96.88 97 ILE A O 1
ATOM 818 N N . LEU A 1 98 ? -1.331 -6.275 -7.206 1.00 95.88 98 LEU A N 1
ATOM 819 C CA . LEU A 1 98 ? -0.262 -6.282 -8.202 1.00 95.88 98 LEU A CA 1
ATOM 820 C C . LEU A 1 98 ? 0.786 -5.235 -7.842 1.00 95.88 98 LEU A C 1
ATOM 822 O O . LEU A 1 98 ? 0.443 -4.083 -7.577 1.00 95.88 98 LEU A O 1
ATOM 826 N N . ALA A 1 99 ? 2.051 -5.627 -7.919 1.00 96.00 99 ALA A N 1
ATOM 827 C CA . ALA A 1 99 ? 3.182 -4.719 -7.887 1.00 96.00 99 ALA A CA 1
ATOM 828 C C . ALA A 1 99 ? 4.113 -5.005 -9.066 1.00 96.00 99 ALA A C 1
ATOM 830 O O . ALA A 1 99 ? 4.424 -6.163 -9.353 1.00 96.00 99 ALA A O 1
ATOM 831 N N . ILE A 1 100 ? 4.560 -3.956 -9.751 1.00 95.00 100 ILE A N 1
ATOM 832 C CA . ILE A 1 100 ? 5.650 -4.065 -10.721 1.00 95.00 100 ILE A CA 1
ATOM 833 C C . ILE A 1 100 ? 6.970 -4.236 -9.963 1.00 95.00 100 ILE A C 1
ATOM 835 O O . ILE A 1 100 ? 7.212 -3.532 -8.988 1.00 95.00 100 ILE A O 1
ATOM 839 N N . ASP A 1 101 ? 7.819 -5.166 -10.401 1.00 93.56 101 ASP A N 1
ATOM 840 C CA . ASP A 1 101 ? 9.107 -5.508 -9.789 1.00 93.56 101 ASP A CA 1
ATOM 841 C C . ASP A 1 101 ? 10.152 -4.411 -10.034 1.00 93.56 101 ASP A C 1
ATOM 843 O O . ASP A 1 101 ? 11.085 -4.554 -10.824 1.00 93.56 101 ASP A O 1
ATOM 847 N N . CYS A 1 102 ? 9.951 -3.267 -9.386 1.00 91.50 102 CYS A N 1
ATOM 848 C CA . CYS A 1 102 ? 10.848 -2.126 -9.415 1.00 91.50 102 CYS A CA 1
ATOM 849 C C . CYS A 1 102 ? 10.980 -1.504 -8.019 1.00 91.50 102 CYS A C 1
ATOM 851 O O . CYS A 1 102 ? 10.154 -1.706 -7.124 1.00 91.50 102 CYS A O 1
ATOM 853 N N . PHE A 1 103 ? 12.052 -0.740 -7.807 1.00 92.56 103 PHE A N 1
ATOM 854 C CA . PHE A 1 103 ? 12.321 -0.146 -6.496 1.00 92.56 103 PHE A CA 1
ATOM 855 C C . PHE A 1 103 ? 11.274 0.910 -6.105 1.00 92.56 103 PHE A C 1
ATOM 857 O O . PHE A 1 103 ? 10.869 0.971 -4.944 1.00 92.56 103 PHE A O 1
ATOM 864 N N . ASP A 1 104 ? 10.763 1.668 -7.080 1.00 94.25 104 ASP A N 1
ATOM 865 C CA . ASP A 1 104 ? 9.714 2.672 -6.865 1.00 94.25 104 ASP A CA 1
ATOM 866 C C . ASP A 1 104 ? 8.411 2.049 -6.352 1.00 94.25 104 ASP A C 1
ATOM 868 O O . ASP A 1 104 ? 7.746 2.630 -5.495 1.00 94.25 104 ASP A O 1
ATOM 872 N N . ALA A 1 105 ? 8.068 0.838 -6.804 1.00 96.19 105 ALA A N 1
ATOM 873 C CA . ALA A 1 105 ? 6.918 0.095 -6.292 1.00 96.19 105 ALA A CA 1
ATOM 874 C C . ALA A 1 105 ? 7.077 -0.234 -4.806 1.00 96.19 105 ALA A C 1
ATOM 876 O O . ALA A 1 105 ? 6.135 -0.075 -4.029 1.00 96.19 105 ALA A O 1
ATOM 877 N N . LYS A 1 106 ? 8.281 -0.629 -4.376 1.00 96.50 106 LYS A N 1
ATOM 878 C CA . LYS A 1 106 ? 8.561 -0.896 -2.959 1.00 96.50 106 LYS A CA 1
ATOM 879 C C . LYS A 1 106 ? 8.478 0.367 -2.105 1.00 96.50 106 LYS A C 1
ATOM 881 O O . LYS A 1 106 ? 7.895 0.317 -1.026 1.00 96.50 106 LYS A O 1
ATOM 886 N N . ILE A 1 107 ? 9.006 1.495 -2.590 1.00 97.62 107 ILE A N 1
ATOM 887 C CA . ILE A 1 107 ? 8.848 2.794 -1.914 1.00 97.62 107 ILE A CA 1
ATOM 888 C C . ILE A 1 107 ? 7.361 3.153 -1.820 1.00 97.62 107 ILE A C 1
ATOM 890 O O . ILE A 1 107 ? 6.877 3.481 -0.738 1.00 97.62 107 ILE A O 1
ATOM 894 N N . GLY A 1 108 ? 6.618 3.026 -2.922 1.00 97.56 108 GLY A N 1
ATOM 895 C CA . GLY A 1 108 ? 5.181 3.288 -2.965 1.00 97.56 108 GLY A CA 1
ATOM 896 C C . GLY A 1 108 ? 4.395 2.438 -1.966 1.00 97.56 108 GLY A C 1
ATOM 897 O O . GLY A 1 108 ? 3.530 2.963 -1.268 1.00 97.56 108 GLY A O 1
ATOM 898 N N . LEU A 1 109 ? 4.728 1.152 -1.829 1.00 97.81 109 LEU A N 1
ATOM 899 C CA . LEU A 1 109 ? 4.120 0.274 -0.826 1.00 97.81 109 LEU A CA 1
ATOM 900 C C . LEU A 1 109 ? 4.447 0.711 0.600 1.00 97.81 109 LEU A C 1
ATOM 902 O O . LEU A 1 109 ? 3.539 0.748 1.429 1.00 97.81 109 LEU A O 1
ATOM 906 N N . SER A 1 110 ? 5.694 1.095 0.886 1.00 98.31 110 SER A N 1
ATOM 907 C CA . SER A 1 110 ? 6.055 1.671 2.187 1.00 98.31 110 SER A CA 1
ATOM 908 C C . SER A 1 110 ? 5.238 2.929 2.490 1.00 98.31 110 SER A C 1
ATOM 910 O O . SER A 1 110 ? 4.711 3.060 3.594 1.00 98.31 110 SER A O 1
ATOM 912 N N . MET A 1 111 ? 5.067 3.820 1.508 1.00 98.56 111 MET A N 1
ATOM 913 C CA . MET A 1 111 ? 4.255 5.033 1.652 1.00 98.56 111 MET A CA 1
ATOM 914 C C . MET A 1 111 ? 2.783 4.706 1.926 1.00 98.56 111 MET A C 1
ATOM 916 O O . MET A 1 111 ? 2.229 5.176 2.919 1.00 98.56 111 MET A O 1
ATOM 920 N N . TYR A 1 112 ? 2.161 3.840 1.114 1.00 98.31 112 TYR A N 1
ATOM 921 C CA . TYR A 1 112 ? 0.779 3.398 1.332 1.00 98.31 112 TYR A CA 1
ATOM 922 C C . TYR A 1 112 ? 0.600 2.754 2.702 1.00 98.31 112 TYR A C 1
ATOM 924 O O . TYR A 1 112 ? -0.343 3.088 3.418 1.00 98.31 112 TYR A O 1
ATOM 932 N N . LYS A 1 113 ? 1.521 1.871 3.097 1.00 98.31 113 LYS A N 1
ATOM 933 C CA . LYS A 1 113 ? 1.491 1.213 4.402 1.00 98.31 113 LYS A CA 1
ATOM 934 C C . LYS A 1 113 ? 1.523 2.229 5.535 1.00 98.31 113 LYS A C 1
ATOM 936 O O . LYS A 1 113 ? 0.722 2.139 6.462 1.00 98.31 113 LYS A O 1
ATOM 941 N N . THR A 1 114 ? 2.414 3.216 5.457 1.00 98.56 114 THR A N 1
ATOM 942 C CA . THR A 1 114 ? 2.472 4.315 6.423 1.00 98.56 114 THR A CA 1
ATOM 943 C C . THR A 1 114 ? 1.152 5.084 6.476 1.00 98.56 114 THR A C 1
ATOM 945 O O . THR A 1 114 ? 0.641 5.327 7.570 1.00 98.56 114 THR A O 1
ATOM 948 N N . THR A 1 115 ? 0.581 5.448 5.325 1.00 98.69 115 THR A N 1
ATOM 949 C CA . THR A 1 115 ? -0.670 6.211 5.261 1.00 98.69 115 THR A CA 1
ATOM 950 C C . THR A 1 115 ? -1.856 5.431 5.834 1.00 98.69 115 THR A C 1
ATOM 952 O O . THR A 1 115 ? -2.591 5.981 6.654 1.00 98.69 115 THR A O 1
ATOM 955 N N . PHE A 1 116 ? -2.034 4.161 5.455 1.00 98.62 116 PHE A N 1
ATOM 956 C CA . PHE A 1 116 ? -3.130 3.321 5.951 1.00 98.62 116 PHE A CA 1
ATOM 957 C C . PHE A 1 116 ? -2.997 3.034 7.450 1.00 98.62 116 PHE A C 1
ATOM 959 O O . PHE A 1 116 ? -3.949 3.249 8.203 1.00 98.62 116 PHE A O 1
ATOM 966 N N . ASN A 1 117 ? -1.797 2.686 7.925 1.00 98.31 117 ASN A N 1
ATOM 967 C CA . ASN A 1 117 ? -1.570 2.455 9.352 1.00 98.31 117 ASN A CA 1
ATOM 968 C C . ASN A 1 117 ? -1.881 3.706 10.190 1.00 98.31 117 ASN A C 1
ATOM 970 O O . ASN A 1 117 ? -2.423 3.597 11.289 1.00 98.31 117 ASN A O 1
ATOM 974 N N . ALA A 1 118 ? -1.588 4.903 9.667 1.00 98.38 118 ALA A N 1
ATOM 975 C CA . ALA A 1 118 ? -1.874 6.164 10.350 1.00 98.38 118 ALA A CA 1
ATOM 976 C C . ALA A 1 118 ? -3.378 6.443 10.542 1.00 98.38 118 ALA A C 1
ATOM 978 O O . ALA A 1 118 ? -3.731 7.288 11.367 1.00 98.38 118 ALA A O 1
ATOM 979 N N . ILE A 1 119 ? -4.252 5.755 9.801 1.00 98.06 119 ILE A N 1
ATOM 980 C CA . ILE A 1 119 ? -5.714 5.841 9.937 1.00 98.06 119 ILE A CA 1
ATOM 981 C C . ILE A 1 119 ? -6.339 4.555 10.504 1.00 98.06 119 ILE A C 1
ATOM 983 O O . ILE A 1 119 ? -7.560 4.440 10.541 1.00 98.06 119 ILE A O 1
ATOM 987 N N . GLY A 1 120 ? -5.522 3.605 10.973 1.00 98.06 120 GLY A N 1
ATOM 988 C CA . GLY A 1 120 ? -5.994 2.347 11.559 1.00 98.06 120 GLY A CA 1
ATOM 989 C C . GLY A 1 120 ? -6.435 1.294 10.540 1.00 98.06 120 GLY A C 1
ATOM 990 O O . GLY A 1 120 ? -7.217 0.417 10.891 1.00 98.06 120 GLY A O 1
ATOM 991 N N . VAL A 1 121 ? -5.952 1.383 9.299 1.00 98.44 121 VAL A N 1
ATOM 992 C CA . VAL A 1 121 ? -6.210 0.415 8.224 1.00 98.44 121 VAL A CA 1
ATOM 993 C C . VAL A 1 121 ? -4.943 -0.394 7.960 1.00 98.44 121 VAL A C 1
ATOM 995 O O . VAL A 1 121 ? -3.854 0.165 7.861 1.00 98.44 121 VAL A O 1
ATOM 998 N N . GLU A 1 122 ? -5.080 -1.709 7.842 1.00 98.06 122 GLU A N 1
ATOM 999 C CA . GLU A 1 122 ? -3.976 -2.623 7.549 1.00 98.06 122 GLU A CA 1
ATOM 1000 C C . GLU A 1 122 ? -3.743 -2.722 6.034 1.00 98.06 122 GLU A C 1
ATOM 1002 O O . GLU A 1 122 ? -4.689 -2.918 5.269 1.00 98.06 122 GLU A O 1
ATOM 1007 N N . LEU A 1 123 ? -2.484 -2.613 5.592 1.00 97.75 123 LEU A N 1
ATOM 1008 C CA . LEU A 1 123 ? -2.088 -2.965 4.226 1.00 97.75 123 LEU A CA 1
ATOM 1009 C C . LEU A 1 123 ? -1.587 -4.415 4.194 1.00 97.75 123 LEU A C 1
ATOM 1011 O O . LEU A 1 123 ? -0.535 -4.720 4.749 1.00 97.75 123 LEU A O 1
ATOM 1015 N N . GLU A 1 124 ? -2.314 -5.287 3.507 1.00 97.00 124 GLU A N 1
ATOM 1016 C CA . GLU A 1 124 ? -1.996 -6.703 3.345 1.00 97.00 124 GLU A CA 1
ATOM 1017 C C . GLU A 1 124 ? -1.105 -6.938 2.111 1.00 97.00 124 GLU A C 1
ATOM 1019 O O . GLU A 1 124 ? -1.458 -6.576 0.979 1.00 97.00 124 GLU A O 1
ATOM 1024 N N . LEU A 1 125 ? 0.034 -7.599 2.34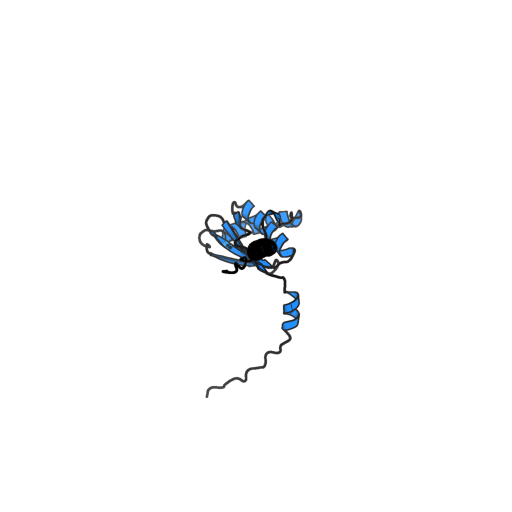5 1.00 94.94 125 LEU A N 1
ATOM 1025 C CA . LEU A 1 125 ? 1.004 -8.059 1.344 1.00 94.94 125 LEU A CA 1
ATOM 1026 C C . LEU A 1 125 ? 1.180 -9.586 1.392 1.00 94.94 125 LEU A C 1
ATOM 1028 O O . LEU A 1 125 ? 0.633 -10.276 2.253 1.00 94.94 125 LEU A O 1
ATOM 1032 N N . GLY A 1 126 ? 1.966 -10.135 0.466 1.00 92.00 126 GLY A N 1
ATOM 1033 C CA . GLY A 1 126 ? 2.336 -11.548 0.458 1.00 92.00 126 GLY A CA 1
ATOM 1034 C C . GLY A 1 126 ? 1.416 -12.395 -0.414 1.00 92.00 126 GLY A C 1
ATOM 1035 O O . GLY A 1 126 ? 1.563 -12.415 -1.633 1.00 92.00 126 GLY A O 1
ATOM 1036 N N . GLU A 1 127 ? 0.499 -13.161 0.186 1.00 88.75 127 GLU A N 1
ATOM 1037 C CA . GLU A 1 127 ? -0.278 -14.177 -0.550 1.00 88.75 127 GLU A CA 1
ATOM 1038 C C . GLU A 1 127 ? -1.221 -13.606 -1.612 1.00 88.75 127 GLU A C 1
ATOM 1040 O O . GLU A 1 127 ? -1.545 -14.298 -2.578 1.00 88.75 127 GLU A O 1
ATOM 1045 N N . PHE A 1 128 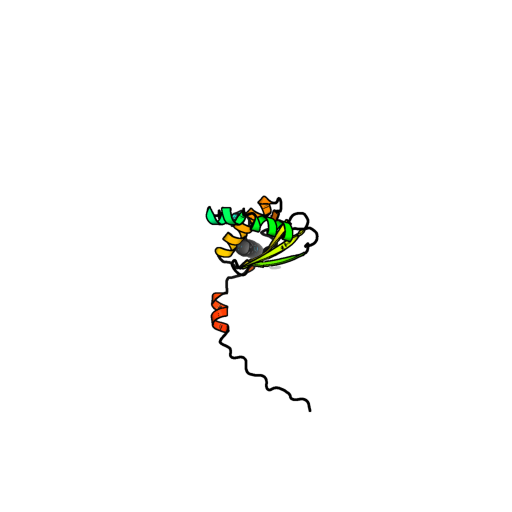? -1.620 -12.349 -1.443 1.00 87.62 128 PHE A N 1
ATOM 1046 C CA . PHE A 1 128 ? -2.521 -11.636 -2.344 1.00 87.62 128 PHE A CA 1
ATOM 1047 C C . PHE A 1 128 ? -1.784 -10.837 -3.421 1.00 87.62 128 PHE A C 1
ATOM 1049 O O . PHE A 1 128 ? -2.417 -10.371 -4.364 1.00 87.62 128 PHE A O 1
ATOM 1056 N N . THR A 1 129 ? -0.463 -10.689 -3.291 1.00 93.94 129 THR A N 1
ATOM 1057 C CA . THR A 1 129 ? 0.333 -9.802 -4.135 1.00 93.94 129 THR A CA 1
ATOM 1058 C C . THR A 1 129 ? 1.032 -10.584 -5.233 1.00 93.94 129 THR A C 1
ATOM 1060 O O . THR A 1 129 ? 1.894 -11.429 -4.984 1.00 93.94 129 THR A O 1
ATOM 1063 N N . ILE A 1 130 ? 0.683 -10.264 -6.473 1.00 94.00 130 ILE A N 1
ATOM 1064 C CA . ILE A 1 130 ? 1.412 -10.702 -7.656 1.00 94.00 130 ILE A CA 1
ATOM 1065 C C . ILE A 1 130 ? 2.532 -9.695 -7.909 1.00 94.00 130 ILE A C 1
ATOM 1067 O O . ILE A 1 130 ? 2.265 -8.513 -8.119 1.00 94.00 130 ILE A O 1
ATOM 1071 N N . VAL A 1 131 ? 3.780 -10.160 -7.919 1.00 94.44 131 VAL A N 1
ATOM 1072 C CA . VAL A 1 131 ? 4.925 -9.348 -8.346 1.00 94.44 131 VAL A CA 1
ATOM 1073 C C . VAL A 1 131 ? 5.186 -9.638 -9.822 1.00 94.44 131 VAL A C 1
ATOM 1075 O O . VAL A 1 131 ? 5.551 -10.757 -10.188 1.00 94.44 131 VAL A O 1
ATOM 1078 N N . ALA A 1 132 ? 4.929 -8.654 -10.681 1.00 92.12 132 ALA A N 1
ATOM 1079 C CA . ALA A 1 132 ? 5.088 -8.774 -12.125 1.00 92.12 132 ALA A CA 1
ATOM 1080 C C . ALA A 1 132 ? 6.390 -8.105 -12.584 1.00 92.12 132 ALA A C 1
ATOM 1082 O O . ALA A 1 132 ? 6.718 -7.033 -12.089 1.00 92.12 132 ALA A O 1
ATOM 1083 N N . PRO A 1 133 ? 7.122 -8.689 -13.548 1.00 90.62 133 PRO A N 1
ATOM 1084 C CA . PRO A 1 133 ? 8.370 -8.105 -14.027 1.00 90.62 133 PRO A CA 1
ATOM 1085 C C . PRO A 1 133 ? 8.141 -6.711 -14.619 1.00 90.62 133 PRO A C 1
ATOM 1087 O O . PRO A 1 133 ? 7.154 -6.486 -15.326 1.00 90.62 133 PRO A O 1
ATOM 1090 N N . ASP A 1 134 ? 9.084 -5.802 -14.381 1.00 87.31 134 ASP A N 1
ATOM 1091 C CA . ASP A 1 134 ? 9.081 -4.490 -15.019 1.00 87.31 134 ASP A CA 1
ATOM 1092 C C . ASP A 1 134 ? 9.412 -4.620 -16.511 1.00 87.31 134 ASP A C 1
ATOM 1094 O O . ASP A 1 134 ? 10.512 -5.015 -16.890 1.00 87.31 134 ASP A O 1
ATOM 1098 N N . ARG A 1 135 ? 8.424 -4.328 -17.360 1.00 82.94 135 ARG A N 1
ATOM 1099 C CA . ARG A 1 135 ? 8.540 -4.334 -18.828 1.00 82.94 135 ARG A CA 1
ATOM 1100 C C . ARG A 1 135 ? 8.224 -2.973 -19.438 1.00 82.94 135 ARG A C 1
ATOM 1102 O O . ARG A 1 135 ? 7.870 -2.889 -20.613 1.00 82.94 135 ARG A O 1
ATOM 1109 N N . ARG A 1 136 ? 8.296 -1.901 -18.645 1.00 73.69 136 ARG A N 1
ATOM 1110 C CA . ARG A 1 136 ? 7.979 -0.547 -19.123 1.00 73.69 136 ARG A CA 1
ATOM 1111 C C . ARG A 1 136 ? 8.931 -0.103 -20.243 1.00 73.69 136 ARG A C 1
ATOM 1113 O O . ARG A 1 136 ? 8.493 0.561 -21.175 1.00 73.69 136 ARG A O 1
ATOM 1120 N N . GLU A 1 137 ? 10.187 -0.554 -20.218 1.00 63.62 137 GLU A N 1
ATOM 1121 C CA . GLU A 1 137 ? 11.163 -0.302 -21.292 1.00 63.62 137 GLU A CA 1
ATOM 1122 C C . GLU A 1 137 ? 10.846 -1.067 -22.594 1.00 63.62 137 GLU A C 1
ATOM 1124 O O . GLU A 1 137 ? 11.057 -0.539 -23.685 1.00 63.62 137 GLU A O 1
ATOM 1129 N N . ASP A 1 138 ? 10.269 -2.271 -22.504 1.00 62.06 138 ASP A N 1
ATOM 1130 C CA . ASP A 1 138 ? 9.934 -3.098 -23.674 1.00 62.06 138 ASP A CA 1
ATOM 1131 C C . ASP A 1 138 ? 8.720 -2.557 -24.453 1.00 62.06 138 ASP A C 1
ATOM 1133 O O . ASP A 1 138 ? 8.613 -2.747 -25.666 1.00 62.06 138 ASP A O 1
ATOM 1137 N N . GLN A 1 139 ? 7.792 -1.877 -23.769 1.00 55.16 139 GLN A N 1
ATOM 1138 C CA . GLN A 1 139 ? 6.577 -1.329 -24.385 1.00 55.16 139 GLN A CA 1
ATOM 1139 C C . GLN A 1 139 ? 6.866 -0.091 -25.241 1.00 55.16 139 GLN A C 1
ATOM 1141 O O . GLN A 1 139 ? 6.305 0.024 -26.332 1.00 55.16 139 GLN A O 1
ATOM 1146 N N . ALA A 1 140 ? 7.809 0.761 -24.824 1.00 52.47 140 ALA A N 1
ATOM 1147 C CA . ALA A 1 140 ? 8.229 1.940 -25.586 1.00 52.47 140 ALA A CA 1
ATOM 1148 C C . ALA A 1 140 ? 8.823 1.588 -26.968 1.00 52.47 140 ALA A C 1
ATOM 1150 O O . ALA A 1 140 ? 8.752 2.387 -27.896 1.00 52.47 140 ALA A O 1
ATOM 1151 N N . ALA A 1 141 ? 9.365 0.377 -27.135 1.00 48.91 141 ALA A N 1
ATOM 1152 C CA . ALA A 1 141 ? 9.869 -0.118 -28.419 1.00 48.91 141 ALA A CA 1
ATOM 1153 C C . ALA A 1 141 ? 8.772 -0.698 -29.341 1.00 48.91 141 ALA A C 1
ATOM 1155 O O . ALA A 1 141 ? 9.042 -0.995 -30.504 1.00 48.91 141 ALA A O 1
ATOM 1156 N N . SER A 1 142 ? 7.546 -0.892 -28.837 1.00 49.59 142 SER A N 1
ATOM 1157 C CA . SER A 1 142 ? 6.448 -1.568 -29.549 1.00 49.59 142 SER A CA 1
ATOM 1158 C C . SER A 1 142 ? 5.380 -0.630 -30.126 1.00 49.59 142 SER A C 1
ATOM 1160 O O . SER A 1 142 ? 4.580 -1.057 -30.957 1.00 49.59 142 SER A O 1
ATOM 1162 N N . GLU A 1 143 ? 5.389 0.652 -29.749 1.00 46.78 143 GLU A N 1
ATOM 1163 C CA . GLU A 1 143 ? 4.418 1.654 -30.220 1.00 46.78 143 GLU A CA 1
ATOM 1164 C C . GLU A 1 143 ? 4.677 2.152 -31.659 1.00 46.78 143 GLU A C 1
ATOM 1166 O O . GLU A 1 143 ? 3.848 2.857 -32.228 1.00 46.78 143 GLU A O 1
ATOM 1171 N N . ASP A 1 144 ? 5.763 1.715 -32.307 1.00 45.44 144 ASP A N 1
ATOM 1172 C CA . ASP A 1 144 ? 6.072 2.023 -33.716 1.00 45.44 144 ASP A CA 1
ATOM 1173 C C . ASP A 1 144 ? 5.353 1.110 -34.738 1.00 45.44 144 ASP A C 1
ATOM 1175 O O . ASP A 1 144 ? 5.607 1.165 -35.950 1.00 45.44 144 ASP A O 1
ATOM 1179 N N . VAL A 1 145 ? 4.416 0.262 -34.298 1.00 45.53 145 VAL A N 1
ATOM 1180 C CA . VAL A 1 145 ? 3.552 -0.483 -35.223 1.00 45.53 145 VAL A CA 1
ATOM 1181 C C . VAL A 1 145 ? 2.443 0.444 -35.715 1.00 45.53 145 VAL A C 1
ATOM 1183 O O . VAL A 1 145 ? 1.370 0.539 -35.123 1.00 45.53 145 VAL A O 1
ATOM 1186 N N . LYS A 1 146 ? 2.712 1.120 -36.839 1.00 44.78 146 LYS A N 1
ATOM 1187 C CA . LYS A 1 146 ? 1.718 1.844 -37.646 1.00 44.78 146 LYS A CA 1
ATOM 1188 C C . LYS A 1 146 ? 0.417 1.043 -37.726 1.00 44.78 146 LYS A C 1
ATOM 1190 O O . LYS A 1 146 ? 0.368 -0.007 -38.368 1.00 44.78 146 LYS A O 1
ATOM 1195 N N . VAL A 1 147 ? -0.634 1.568 -37.103 1.00 43.22 147 VAL A N 1
ATOM 1196 C CA . VAL A 1 147 ? -2.009 1.111 -37.294 1.00 43.22 147 VAL A CA 1
ATOM 1197 C C . VAL A 1 147 ? -2.306 1.236 -38.786 1.00 43.22 147 VAL A C 1
ATOM 1199 O O . VAL A 1 147 ? -2.335 2.339 -39.328 1.00 43.22 147 VAL A O 1
ATOM 1202 N N . ALA A 1 148 ? -2.452 0.107 -39.479 1.00 51.50 148 ALA A N 1
ATOM 1203 C CA . ALA A 1 148 ? -2.960 0.116 -40.839 1.00 51.50 148 ALA A CA 1
ATOM 1204 C C . ALA A 1 148 ? -4.387 0.678 -40.790 1.00 51.50 148 ALA A C 1
ATOM 1206 O O . ALA A 1 148 ? -5.245 0.115 -40.108 1.00 51.50 148 ALA A O 1
ATOM 1207 N N . GLU A 1 149 ? -4.620 1.802 -41.470 1.00 50.81 149 GLU A N 1
ATOM 1208 C CA . GLU A 1 149 ? -5.954 2.374 -41.637 1.00 50.81 149 GLU A CA 1
ATOM 1209 C C . GLU A 1 149 ? -6.891 1.299 -42.201 1.00 50.81 149 GLU A C 1
ATOM 1211 O O . GLU A 1 149 ? -6.687 0.783 -43.303 1.00 50.81 149 GLU A O 1
ATOM 1216 N N . ALA A 1 150 ? -7.914 0.933 -41.430 1.00 58.50 150 ALA A N 1
ATOM 1217 C CA . ALA A 1 150 ? -9.000 0.116 -41.941 1.00 58.50 150 ALA A CA 1
ATOM 1218 C C . ALA A 1 150 ? -9.800 0.966 -42.948 1.00 58.50 150 ALA A C 1
ATOM 1220 O O . ALA A 1 150 ? -10.242 2.060 -42.586 1.00 58.50 150 ALA A O 1
ATOM 1221 N N . PRO A 1 151 ? -10.003 0.512 -44.199 1.00 55.72 151 PRO A N 1
ATOM 1222 C CA . PRO A 1 151 ? -10.791 1.260 -45.167 1.00 55.72 151 PRO A CA 1
ATOM 1223 C C . PRO A 1 151 ? -12.250 1.303 -44.698 1.00 55.72 151 PRO A C 1
ATOM 1225 O O . PRO A 1 151 ? -12.871 0.265 -44.461 1.00 55.72 151 PRO A O 1
ATOM 1228 N N . GLY A 1 152 ? -12.775 2.517 -44.525 1.00 52.34 152 GLY A N 1
ATOM 1229 C CA . GLY A 1 152 ? -14.149 2.762 -44.102 1.00 52.34 152 GLY A CA 1
ATOM 1230 C C . GLY A 1 152 ? -15.158 2.148 -45.072 1.00 52.34 152 GLY A C 1
ATOM 1231 O O . GLY A 1 152 ? -15.071 2.339 -46.283 1.00 52.34 152 GLY A O 1
ATOM 1232 N N . MET A 1 153 ? -16.119 1.406 -44.525 1.00 58.66 153 MET A N 1
ATOM 1233 C CA . MET A 1 153 ? -17.270 0.894 -45.262 1.00 58.66 153 MET A CA 1
ATOM 1234 C C . MET A 1 153 ? -18.367 1.966 -45.229 1.00 58.66 153 MET A C 1
ATOM 1236 O O . MET A 1 153 ? -19.008 2.166 -44.198 1.00 58.66 153 MET A O 1
ATOM 1240 N N . GLU A 1 154 ? -18.560 2.680 -46.336 1.00 50.66 154 GLU A N 1
ATOM 1241 C CA . GLU A 1 154 ? -19.712 3.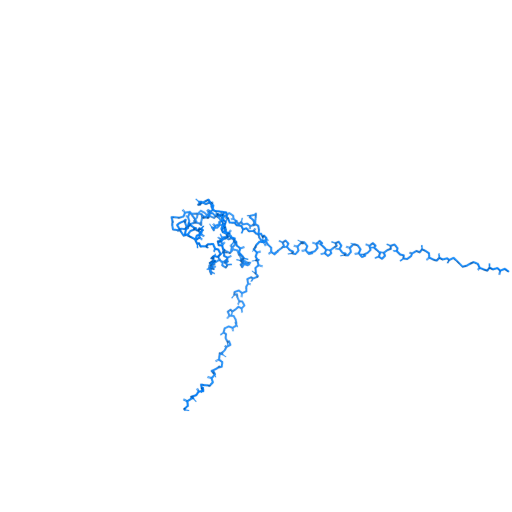567 -46.517 1.00 50.66 154 GLU A CA 1
ATOM 1242 C C . GLU A 1 154 ? -20.963 2.703 -46.757 1.00 50.66 154 GLU A C 1
ATOM 1244 O O . GLU A 1 154 ? -20.977 1.845 -47.642 1.00 50.66 154 GLU A O 1
ATOM 1249 N N . VAL A 1 155 ? -22.004 2.893 -45.945 1.00 59.41 155 VAL A N 1
ATOM 1250 C CA . VAL A 1 155 ? -23.337 2.317 -46.175 1.00 59.41 155 VAL A CA 1
ATOM 1251 C C . VAL A 1 155 ? -24.181 3.364 -46.894 1.00 59.41 155 VAL A C 1
ATOM 1253 O O . VAL A 1 155 ? -24.459 4.418 -46.322 1.00 59.41 155 VAL A O 1
ATOM 1256 N N . VAL A 1 156 ? -24.556 3.065 -48.141 1.00 57.00 156 VAL A N 1
ATOM 1257 C CA . VAL A 1 156 ? -25.556 3.803 -48.934 1.00 57.00 156 VAL A CA 1
ATOM 1258 C C . VAL A 1 156 ? -26.906 3.115 -48.805 1.00 57.00 156 VAL A C 1
ATOM 1260 O O . VAL A 1 156 ? -26.931 1.868 -48.933 1.00 57.00 156 VAL A O 1
#

Secondary structure (DSSP, 8-state):
-PPPPPP---SSHHHHHHHHHHHHHHHHHHHHHHHHT---GGGSPPPPHHHHHHHTSHHHHHHHHHHT-GGGTT-EEEETTTTEEEEEEETTEEEEEEEEESHHHHHHHHHHHHHHHTTT-EEE-STT-EEEE--HHHHHTTTT---PPPPP----

Radius of gyration: 27.31 Å; chains: 1; bounding box: 45×99×60 Å

Foldseek 3Di:
DDDDDDDDDDPDPVVVVVVVVVVVVVVVVVVVVLVVFWDDPVNADDDDPVLLCVLQDPVNLVVLCVQLDPVQAQPWDADPQQGWIWGNPHPLEIETQEGEPDNSVSSVLNSNQSSSVSNVHHYDTTPRYGYHYDCVVVVVVVPPPPDDDDPDDDDD

pLDDT: mean 80.4, std 21.19, range [36.53, 98.69]

Sequence (156 aa):
MRGYSPRNKKTRKTKGDENMKQETKRKQENKQTERQTRWYDEDLPSLIEVDLEKSLSHEARKWALDFSNPEHIGEHTWNEFCGLLIQNAGDYRVRCILAIDCFDAKIGLSMYKTTFNAIGVELELGEFTIVAPDRREDQAASEDVKVAEAPGMEVV